Protein AF-A0A314U887-F1 (afdb_monomer_lite)

Sequence (120 aa):
MADNNVNDQSVMQIKDEDKDDVIAENDGNKATLTEDRNDVELIVSSIRRKLHQNPPSTARSSIFRIPNVLRRHNEKAFVPNLVSIGPFQHGKKNLKVMQEFKLWYLHCLLDRKPTSETSL

Foldseek 3Di:
DDDDDDDDDDDDDDDDDDDDDDDDDDDDPDDPPPDPPPVVVVVVVVVVVVVPDDDPDDPPPDDDDDDPVVCVVPVPVRADQEEDDDDPNPPDPSHVVVVVVVVVVVVVVVVDDADPVRDD

InterPro domains:
  IPR004158 Protein of unknown function DUF247, plant [PF03140] (63-115)
  IPR004158 Protein of unknown function DUF247, plant [PTHR31170] (30-115)

Radius of gyration: 32.76 Å; chains: 1; bounding box: 43×91×61 Å

Secondary structure (DSSP, 8-state):
-------------------------------S-SSSHHHHHHHHHHHHHHHTSPPSS-----PPPPPHHHHTT-GGGGS-SS---SGGGTT-HHHHHHHHHHHHHHHHHHHPPPPTTT--

Organism: NCBI:txid2094558

pLDDT: mean 70.63, std 18.54, range [32.22, 95.0]

Structure (mmCIF, N/CA/C/O backbone):
data_AF-A0A314U887-F1
#
_entry.id   AF-A0A314U887-F1
#
loop_
_atom_site.group_PDB
_atom_site.id
_atom_site.type_symbol
_atom_site.label_atom_id
_atom_site.label_alt_id
_atom_site.label_comp_id
_atom_site.label_asym_id
_atom_site.label_entity_id
_atom_site.label_seq_id
_atom_site.pdbx_PDB_ins_code
_atom_site.Cartn_x
_atom_site.Cartn_y
_atom_site.Cartn_z
_atom_site.occupancy
_atom_site.B_iso_or_equiv
_atom_site.auth_seq_id
_atom_site.auth_comp_id
_atom_site.auth_asym_id
_atom_site.auth_atom_id
_atom_site.pdbx_PDB_model_num
ATOM 1 N N . MET A 1 1 ? 0.986 63.632 -17.875 1.00 37.53 1 MET A N 1
ATOM 2 C CA . MET A 1 1 ? 2.436 63.904 -17.880 1.00 37.53 1 MET A CA 1
ATOM 3 C C . MET A 1 1 ? 2.702 64.909 -16.778 1.00 37.53 1 MET A C 1
ATOM 5 O O . MET A 1 1 ? 2.156 65.993 -16.897 1.00 37.53 1 MET A O 1
ATOM 9 N N . ALA A 1 2 ? 3.472 64.480 -15.767 1.00 44.69 2 ALA A N 1
ATOM 10 C CA . ALA A 1 2 ? 4.198 65.232 -14.732 1.00 44.69 2 ALA A CA 1
ATOM 11 C C . ALA A 1 2 ? 3.428 66.230 -13.841 1.00 44.69 2 ALA A C 1
ATOM 13 O O . ALA A 1 2 ? 2.563 66.953 -14.309 1.00 44.69 2 ALA A O 1
ATOM 14 N N . ASP A 1 3 ? 3.744 66.441 -12.569 1.00 42.03 3 ASP A N 1
ATOM 15 C CA . ASP A 1 3 ? 4.344 65.652 -11.489 1.00 42.03 3 ASP A CA 1
ATOM 16 C C . ASP A 1 3 ? 4.079 66.463 -10.207 1.00 42.03 3 ASP A C 1
ATOM 18 O O . ASP A 1 3 ? 3.890 67.681 -10.238 1.00 42.03 3 ASP A O 1
ATOM 22 N N . ASN A 1 4 ? 4.021 65.739 -9.096 1.00 48.94 4 ASN A N 1
ATOM 23 C CA . ASN A 1 4 ? 3.695 66.170 -7.738 1.00 48.94 4 ASN A CA 1
ATOM 24 C C . ASN A 1 4 ? 4.712 67.193 -7.189 1.00 48.94 4 ASN A C 1
ATOM 26 O O . ASN A 1 4 ? 5.912 67.066 -7.406 1.00 48.94 4 ASN A O 1
ATOM 30 N N . ASN A 1 5 ? 4.244 68.319 -6.649 1.00 51.25 5 ASN A N 1
ATOM 31 C CA . ASN A 1 5 ? 3.921 68.601 -5.238 1.00 51.25 5 ASN A CA 1
ATOM 32 C C . ASN A 1 5 ? 5.132 68.779 -4.295 1.00 51.25 5 ASN A C 1
ATOM 34 O O . ASN A 1 5 ? 5.671 67.823 -3.750 1.00 51.25 5 ASN A O 1
ATOM 38 N N . VAL A 1 6 ? 5.484 70.061 -4.153 1.00 51.81 6 VAL A N 1
ATOM 39 C CA . VAL A 1 6 ? 5.902 70.844 -2.974 1.00 51.81 6 VAL A CA 1
ATOM 40 C C . VAL A 1 6 ? 6.599 70.122 -1.808 1.00 51.81 6 VAL A C 1
ATOM 42 O O . VAL A 1 6 ? 6.025 69.344 -1.055 1.00 51.81 6 VAL A O 1
ATOM 45 N N . ASN A 1 7 ? 7.856 70.535 -1.657 1.00 47.22 7 ASN A N 1
ATOM 46 C CA . ASN A 1 7 ? 8.768 70.455 -0.522 1.00 47.22 7 ASN A CA 1
ATOM 47 C C . ASN A 1 7 ? 8.208 71.115 0.752 1.00 47.22 7 ASN A C 1
ATOM 49 O O . ASN A 1 7 ? 7.771 72.260 0.674 1.00 47.22 7 ASN A O 1
ATOM 53 N N . ASP A 1 8 ? 8.355 70.470 1.913 1.00 50.03 8 ASP A N 1
ATOM 54 C CA . ASP A 1 8 ? 8.434 71.195 3.185 1.00 50.03 8 ASP A CA 1
ATOM 55 C C . ASP A 1 8 ? 9.368 70.502 4.190 1.00 50.03 8 ASP A C 1
ATOM 57 O O . ASP A 1 8 ? 9.395 69.276 4.326 1.00 50.03 8 ASP A O 1
ATOM 61 N N . GLN A 1 9 ? 10.190 71.323 4.842 1.00 42.97 9 GLN A N 1
ATOM 62 C CA . GLN A 1 9 ? 11.293 70.949 5.725 1.00 42.97 9 GLN A CA 1
ATOM 63 C C . GLN A 1 9 ? 10.897 71.027 7.215 1.00 42.97 9 GLN A C 1
ATOM 65 O O . GLN A 1 9 ? 10.267 71.984 7.640 1.00 42.97 9 GLN A O 1
ATOM 70 N N . SER A 1 10 ? 11.498 70.127 8.010 1.00 40.28 10 SER A N 1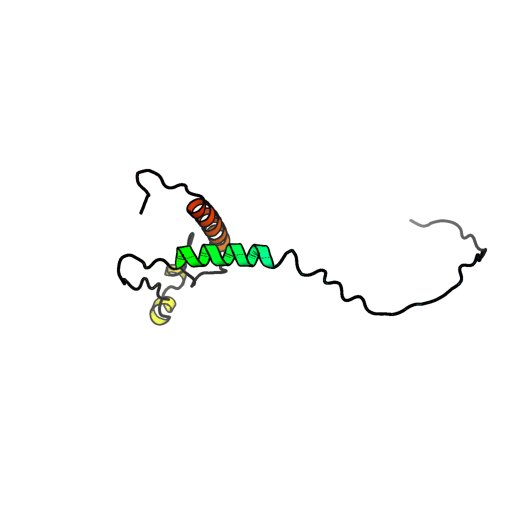
ATOM 71 C CA . SER A 1 10 ? 12.044 70.364 9.367 1.00 40.28 10 SER A CA 1
ATOM 72 C C . SER A 1 10 ? 11.133 70.293 10.615 1.00 40.28 10 SER A C 1
ATOM 74 O O . SER A 1 10 ? 10.171 71.035 10.759 1.00 40.28 10 SER A O 1
ATOM 76 N N . VAL A 1 11 ? 11.532 69.450 11.585 1.00 42.44 11 VAL A N 1
ATOM 77 C CA . VAL A 1 11 ? 12.057 69.788 12.941 1.00 42.44 11 VAL A CA 1
ATOM 78 C C . VAL A 1 11 ? 11.764 68.635 13.926 1.00 42.44 11 VAL A C 1
ATOM 80 O O . VAL A 1 11 ? 10.624 68.225 14.113 1.00 42.44 11 VAL A O 1
ATOM 83 N N . MET A 1 12 ? 12.818 68.138 14.587 1.00 32.22 12 MET A N 1
ATOM 84 C CA . MET A 1 12 ? 12.779 67.157 15.683 1.00 32.22 12 MET A CA 1
ATOM 85 C C . MET A 1 12 ? 12.255 67.759 16.997 1.00 32.22 12 MET A C 1
ATOM 87 O O . MET A 1 12 ? 12.664 68.858 17.368 1.00 32.22 12 MET A O 1
ATOM 91 N N . GLN A 1 13 ? 11.475 66.989 17.765 1.00 37.44 13 GLN A N 1
ATOM 92 C CA . GLN A 1 13 ? 11.326 67.176 19.215 1.00 37.44 13 GLN A CA 1
ATOM 93 C C . GLN A 1 13 ? 11.421 65.822 19.936 1.00 37.44 13 GLN A C 1
ATOM 95 O O . GLN A 1 13 ? 10.663 64.899 19.647 1.00 37.44 13 GLN A O 1
ATOM 100 N N . ILE A 1 14 ? 12.386 65.732 20.855 1.00 39.78 14 ILE A N 1
ATOM 101 C CA . ILE A 1 14 ? 12.662 64.617 21.770 1.00 39.78 14 ILE A CA 1
ATOM 102 C C . ILE A 1 14 ? 11.915 64.886 23.085 1.00 39.78 14 ILE A C 1
ATOM 104 O O . ILE A 1 14 ? 11.898 66.026 23.554 1.00 39.78 14 ILE A O 1
ATOM 108 N N . LYS A 1 15 ? 11.336 63.845 23.692 1.00 46.69 15 LYS A N 1
ATOM 109 C CA . LYS A 1 15 ? 11.002 63.805 25.122 1.00 46.69 15 LYS A CA 1
ATOM 110 C C . LYS A 1 15 ? 11.423 62.449 25.686 1.00 46.69 15 LYS A C 1
ATOM 112 O O . LYS A 1 15 ? 10.880 61.427 25.274 1.00 46.69 15 LYS A O 1
ATOM 117 N N . ASP A 1 16 ? 12.383 62.496 26.599 1.00 40.88 16 ASP A N 1
ATOM 118 C CA . ASP A 1 16 ? 12.845 61.402 27.449 1.00 40.88 16 ASP A CA 1
ATOM 119 C C . ASP A 1 16 ? 11.992 61.374 28.728 1.00 40.88 16 ASP A C 1
ATOM 121 O O . ASP A 1 16 ? 11.787 62.430 29.323 1.00 40.88 16 ASP A O 1
ATOM 125 N N . GLU A 1 17 ? 11.514 60.201 29.158 1.00 49.59 17 GLU A N 1
ATOM 126 C CA . GLU A 1 17 ? 11.124 59.945 30.556 1.00 49.59 17 GLU A CA 1
ATOM 127 C C . GLU A 1 17 ? 11.497 58.502 30.956 1.00 49.59 17 GLU A C 1
ATOM 129 O O . GLU A 1 17 ? 11.253 57.540 30.222 1.00 49.59 17 GLU A O 1
ATOM 134 N N . ASP A 1 18 ? 12.124 58.406 32.128 1.00 44.38 18 ASP A N 1
ATOM 135 C CA . ASP A 1 18 ? 12.954 57.329 32.675 1.00 44.38 18 ASP A CA 1
ATOM 136 C C . ASP A 1 18 ? 12.215 56.047 33.113 1.00 44.38 18 ASP A C 1
ATOM 138 O O . ASP A 1 18 ? 11.104 56.106 33.646 1.00 44.38 18 ASP A O 1
ATOM 142 N N . LYS A 1 19 ? 12.893 54.888 33.022 1.00 60.19 19 LYS A N 1
ATOM 143 C CA . LYS A 1 19 ? 12.671 53.722 33.905 1.00 60.19 19 LYS A CA 1
ATOM 144 C C . LYS A 1 19 ? 13.977 52.964 34.163 1.00 60.19 19 LYS A C 1
ATOM 146 O O . LYS A 1 19 ? 14.461 52.245 33.291 1.00 60.19 19 LYS A O 1
ATOM 151 N N . ASP A 1 20 ? 14.470 53.101 35.388 1.00 42.56 20 ASP A N 1
ATOM 152 C CA . ASP A 1 20 ? 15.637 52.410 35.930 1.00 42.56 20 ASP A CA 1
ATOM 153 C C . ASP A 1 20 ? 15.313 51.016 36.517 1.00 42.56 20 ASP A C 1
ATOM 155 O O . ASP A 1 20 ? 14.231 50.761 37.049 1.00 42.56 20 ASP A O 1
ATOM 159 N N . ASP A 1 21 ? 16.356 50.185 36.449 1.00 37.34 21 ASP A N 1
ATOM 160 C CA . ASP A 1 21 ? 16.835 49.158 37.386 1.00 37.34 21 ASP A CA 1
ATOM 161 C C . ASP A 1 21 ? 16.472 47.647 37.318 1.00 37.34 21 ASP A C 1
ATOM 163 O O . ASP A 1 21 ? 15.460 47.160 37.814 1.00 37.34 21 ASP A O 1
ATOM 167 N N . VAL A 1 22 ? 17.480 46.917 36.800 1.00 43.19 22 VAL A N 1
ATOM 168 C CA . VAL A 1 22 ? 18.255 45.786 37.380 1.00 43.19 22 VAL A CA 1
ATOM 169 C C . VAL A 1 22 ? 17.657 44.362 37.493 1.00 43.19 22 VAL A C 1
ATOM 171 O O . VAL A 1 22 ? 16.930 44.007 38.411 1.00 43.19 22 VAL A O 1
ATOM 174 N N . ILE A 1 23 ? 18.134 43.524 36.556 1.00 46.47 23 ILE A N 1
ATOM 175 C CA . ILE A 1 23 ? 18.772 42.181 36.634 1.00 46.47 23 ILE A CA 1
ATOM 176 C C . ILE A 1 23 ? 18.408 41.220 37.788 1.00 46.47 23 ILE A C 1
ATOM 178 O O . ILE A 1 23 ? 18.782 41.433 38.938 1.00 46.47 23 ILE A O 1
ATOM 182 N N . ALA A 1 24 ? 17.942 40.022 37.409 1.00 46.66 24 ALA A N 1
ATOM 183 C CA . ALA A 1 24 ? 18.378 38.761 38.019 1.00 46.66 24 ALA A CA 1
ATOM 184 C C . ALA A 1 24 ? 18.328 37.612 36.989 1.00 46.66 24 ALA A C 1
ATOM 186 O O . ALA A 1 24 ? 17.254 37.203 36.553 1.00 46.66 24 ALA A O 1
ATOM 187 N N . GLU A 1 25 ? 19.492 37.077 36.610 1.00 47.03 25 GLU A N 1
ATOM 188 C CA . GLU A 1 25 ? 19.597 35.723 36.060 1.00 47.03 25 GLU A CA 1
ATOM 189 C C . GLU A 1 25 ? 19.519 34.715 37.218 1.00 47.03 25 GLU A C 1
ATOM 191 O O . GLU A 1 25 ? 20.330 34.798 38.140 1.00 47.03 25 GLU A O 1
ATOM 196 N N . ASN A 1 26 ? 18.594 33.749 37.173 1.00 50.25 26 ASN A N 1
ATOM 197 C CA . ASN A 1 26 ? 18.967 32.329 37.197 1.00 50.25 26 ASN A CA 1
ATOM 198 C C . ASN A 1 26 ? 17.788 31.364 37.005 1.00 50.25 26 ASN A C 1
ATOM 200 O O . ASN A 1 26 ? 16.694 31.564 37.523 1.00 50.25 26 ASN A O 1
ATOM 204 N N . ASP A 1 27 ? 18.130 30.297 36.285 1.00 50.50 27 ASP A N 1
ATOM 205 C CA . ASP A 1 27 ? 17.651 28.914 36.331 1.00 50.50 27 ASP A CA 1
ATOM 206 C C . ASP A 1 27 ? 16.152 28.641 36.555 1.00 50.50 27 ASP A C 1
ATOM 208 O O . ASP A 1 27 ? 15.610 28.664 37.659 1.00 50.50 27 ASP A O 1
ATOM 212 N N . GLY A 1 28 ? 15.498 28.286 35.452 1.00 44.34 28 GLY A N 1
ATOM 213 C CA . GLY A 1 28 ? 14.115 27.839 35.401 1.00 44.34 28 GLY A CA 1
ATOM 214 C C . GLY A 1 28 ? 13.864 27.071 34.113 1.00 44.34 28 GLY A C 1
ATOM 215 O O . GLY A 1 28 ? 13.050 27.459 33.279 1.00 44.34 28 GLY A O 1
ATOM 216 N N . ASN A 1 29 ? 14.599 25.982 33.938 1.00 58.31 29 ASN A N 1
ATOM 217 C CA . ASN A 1 29 ? 14.257 24.855 33.075 1.00 58.31 29 ASN A CA 1
ATOM 218 C C . ASN A 1 29 ? 12.833 24.332 33.368 1.00 58.31 29 ASN A C 1
ATOM 220 O O . ASN A 1 29 ? 12.644 23.290 33.991 1.00 58.31 29 ASN A O 1
ATOM 224 N N . LYS A 1 30 ? 11.800 25.018 32.865 1.00 55.88 30 LYS A N 1
ATOM 225 C CA . LYS A 1 30 ? 10.427 24.506 32.873 1.00 55.88 30 LYS A CA 1
ATOM 226 C C . LYS A 1 30 ? 9.980 24.167 31.457 1.00 55.88 30 LYS A C 1
ATOM 228 O O . LYS A 1 30 ? 9.510 25.009 30.699 1.00 55.88 30 LYS A O 1
ATOM 233 N N . ALA A 1 31 ? 10.173 22.891 31.143 1.00 56.47 31 ALA A N 1
ATOM 234 C CA . ALA A 1 31 ? 9.710 22.178 29.966 1.00 56.47 31 ALA A CA 1
ATOM 235 C C . ALA A 1 31 ? 8.359 22.676 29.420 1.00 56.47 31 ALA A C 1
ATOM 237 O O . ALA A 1 31 ? 7.321 22.551 30.065 1.00 56.47 31 ALA A O 1
ATOM 238 N N . THR A 1 32 ? 8.370 23.136 28.175 1.00 54.09 32 THR A N 1
ATOM 239 C CA . THR A 1 32 ? 7.191 23.243 27.308 1.00 54.09 32 THR A CA 1
ATOM 240 C C . THR A 1 32 ? 7.326 22.238 26.163 1.00 54.09 32 THR A C 1
ATOM 242 O O . THR A 1 32 ? 7.389 22.616 25.002 1.00 54.09 32 THR A O 1
ATOM 245 N N . LEU A 1 33 ? 7.442 20.938 26.481 1.00 55.50 33 LEU A N 1
ATOM 246 C CA . LEU A 1 33 ? 7.534 19.851 25.483 1.00 55.50 33 LEU A CA 1
ATOM 247 C C . LEU A 1 33 ? 6.918 18.508 25.943 1.00 55.50 33 LEU A C 1
ATOM 249 O O . LEU A 1 33 ? 7.322 17.453 25.453 1.00 55.50 33 LEU A O 1
ATOM 253 N N . THR A 1 34 ? 5.980 18.490 26.895 1.00 54.78 34 THR A N 1
ATOM 254 C CA . THR A 1 34 ? 5.565 17.221 27.537 1.00 54.78 34 THR A CA 1
ATOM 255 C C . THR A 1 34 ? 4.111 16.796 27.355 1.00 54.78 34 THR A C 1
ATOM 257 O O . THR A 1 34 ? 3.827 15.633 27.618 1.00 54.78 34 THR A O 1
ATOM 260 N N . GLU A 1 35 ? 3.204 17.642 26.862 1.00 57.09 35 GLU A N 1
ATOM 261 C CA . GLU A 1 35 ? 1.781 17.252 26.772 1.00 5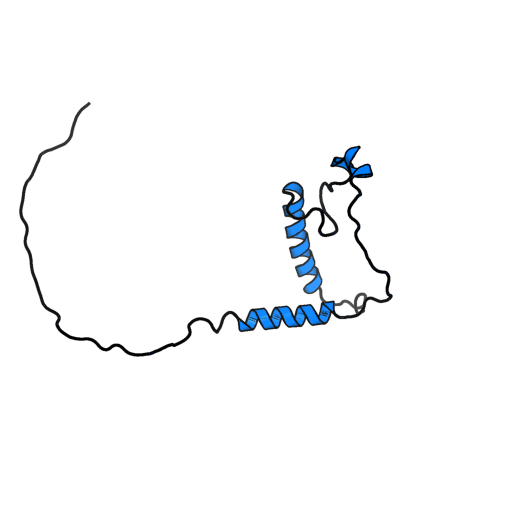7.09 35 GLU A CA 1
ATOM 262 C C . GLU A 1 35 ? 1.372 16.640 25.413 1.00 57.09 35 GLU A C 1
ATOM 264 O O . GLU A 1 35 ? 0.494 15.793 25.384 1.00 57.09 35 GLU A O 1
ATOM 269 N N . ASP A 1 36 ? 2.071 16.923 24.305 1.00 60.69 36 ASP A N 1
ATOM 270 C CA . ASP A 1 36 ? 1.718 16.417 22.953 1.00 60.69 36 ASP A CA 1
ATOM 271 C C . ASP A 1 36 ? 2.325 15.030 22.609 1.00 60.69 36 ASP A C 1
ATOM 273 O O . ASP A 1 36 ? 1.840 14.292 21.753 1.00 60.69 36 ASP A O 1
ATOM 277 N N . ARG A 1 37 ? 3.400 14.618 23.296 1.00 59.53 37 ARG A N 1
ATOM 278 C CA . ARG A 1 37 ? 4.152 13.389 22.958 1.00 59.53 37 ARG A CA 1
ATOM 279 C C . ARG A 1 37 ? 3.575 12.091 23.536 1.00 59.53 37 ARG A C 1
ATOM 281 O O . ARG A 1 37 ? 3.814 11.035 22.961 1.00 59.53 37 ARG A O 1
ATOM 288 N N . ASN A 1 38 ? 2.831 12.141 24.641 1.00 71.94 38 ASN A N 1
ATOM 289 C CA . ASN A 1 38 ? 2.362 10.934 25.340 1.00 71.94 38 ASN A CA 1
ATOM 290 C C . ASN A 1 38 ? 1.072 10.340 24.754 1.00 71.94 38 ASN A C 1
ATOM 292 O O . ASN A 1 38 ? 0.872 9.125 24.809 1.00 71.94 38 ASN A O 1
ATOM 296 N N . ASP A 1 39 ? 0.231 11.158 24.128 1.00 71.88 39 ASP A N 1
ATOM 297 C CA . ASP A 1 39 ? -1.066 10.704 23.619 1.00 71.88 39 ASP A CA 1
ATOM 298 C C . ASP A 1 39 ? -0.945 9.966 22.270 1.00 71.88 39 ASP A C 1
ATOM 300 O O . ASP A 1 39 ? -1.632 8.969 22.029 1.00 71.88 39 ASP A O 1
ATOM 304 N N . VAL A 1 40 ? 0.007 10.355 21.412 1.00 85.50 40 VAL A N 1
ATOM 305 C CA . VAL A 1 40 ? 0.307 9.661 20.141 1.00 85.50 40 VAL A CA 1
ATOM 306 C C . VAL A 1 40 ? 0.972 8.295 20.383 1.00 85.50 40 VAL A C 1
ATOM 308 O O . VAL A 1 40 ? 0.656 7.312 19.704 1.00 85.50 40 VAL A O 1
ATOM 311 N N . GLU A 1 41 ? 1.839 8.202 21.393 1.00 80.31 41 GLU A N 1
ATOM 312 C CA . GLU A 1 41 ? 2.539 6.976 21.814 1.00 80.31 41 GLU A CA 1
ATOM 313 C C . GLU A 1 41 ? 1.548 5.863 22.233 1.00 80.31 41 GLU A C 1
ATOM 315 O O . GLU A 1 41 ? 1.723 4.674 21.927 1.00 80.31 41 GLU A O 1
ATOM 320 N N . LEU A 1 42 ? 0.443 6.250 22.875 1.00 83.31 42 LEU A N 1
ATOM 321 C CA . LEU A 1 42 ? -0.595 5.351 23.382 1.00 83.31 42 LEU A CA 1
ATOM 322 C C . LEU A 1 42 ? -1.521 4.833 22.257 1.00 83.31 42 LEU A C 1
ATOM 324 O O . LEU A 1 42 ? -1.881 3.648 22.234 1.00 83.31 42 LEU A O 1
ATOM 328 N N . ILE A 1 43 ? -1.821 5.671 21.255 1.00 78.06 43 ILE A N 1
ATOM 329 C CA . ILE A 1 43 ? -2.584 5.303 20.043 1.00 78.06 43 ILE A CA 1
ATOM 330 C C . ILE A 1 43 ? -1.785 4.321 19.162 1.00 78.06 43 ILE A C 1
ATOM 332 O O . ILE A 1 43 ? -2.315 3.290 18.725 1.00 78.06 43 ILE A O 1
ATOM 336 N N . VAL A 1 44 ? -0.486 4.577 18.971 1.00 74.50 44 VAL A N 1
ATOM 337 C CA . VAL A 1 44 ? 0.449 3.721 18.211 1.00 74.50 44 VAL A CA 1
ATOM 338 C C . VAL A 1 44 ? 0.587 2.325 18.837 1.00 74.50 44 VAL A C 1
ATOM 340 O O . VAL A 1 44 ? 0.674 1.314 18.130 1.00 74.50 44 VAL A O 1
ATOM 343 N N . SER A 1 45 ? 0.530 2.235 20.163 1.00 80.94 45 SER A N 1
ATOM 344 C CA . SER A 1 45 ? 0.701 0.976 20.897 1.00 80.94 45 SER A CA 1
ATOM 345 C C . SER A 1 45 ? -0.541 0.071 20.859 1.00 80.94 45 SER A C 1
ATOM 347 O O . SER A 1 45 ? -0.437 -1.159 20.840 1.00 80.94 45 SER A O 1
ATOM 349 N N . SER A 1 46 ? -1.737 0.652 20.769 1.00 65.88 46 SER A N 1
ATOM 350 C CA . SER A 1 46 ? -2.988 -0.107 20.642 1.00 65.88 46 SER A CA 1
ATOM 351 C C . SER A 1 46 ? -3.194 -0.673 19.223 1.00 65.88 46 SER A C 1
ATOM 353 O O . SER A 1 46 ? -3.627 -1.821 19.081 1.00 65.88 46 SER A O 1
ATOM 355 N N . ILE A 1 47 ? -2.797 0.071 18.173 1.00 81.56 47 ILE A N 1
ATOM 356 C CA . ILE A 1 47 ? -2.793 -0.403 16.770 1.00 81.56 47 ILE A CA 1
ATOM 357 C C . ILE A 1 47 ? -1.784 -1.552 16.581 1.00 81.56 47 ILE A C 1
ATOM 359 O O . ILE A 1 47 ? -2.117 -2.553 15.941 1.00 81.56 47 ILE A O 1
ATOM 363 N N . ARG A 1 48 ? -0.601 -1.477 17.222 1.00 64.25 48 ARG A N 1
ATOM 364 C CA . ARG A 1 48 ? 0.370 -2.590 17.298 1.00 64.25 48 ARG A CA 1
ATOM 365 C C . ARG A 1 48 ? -0.29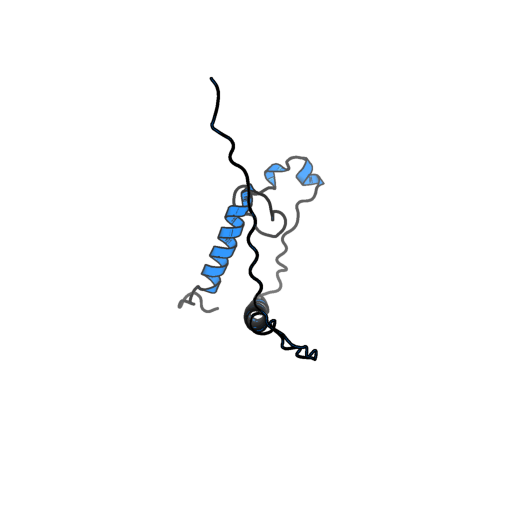0 -3.888 17.770 1.00 64.25 48 ARG A C 1
ATOM 367 O O . ARG A 1 48 ? -0.185 -4.907 17.100 1.00 64.25 48 ARG A O 1
ATOM 374 N N . ARG A 1 49 ? -1.036 -3.868 18.874 1.00 71.88 49 ARG A N 1
ATOM 375 C CA . ARG A 1 49 ? -1.633 -5.079 19.473 1.00 71.88 49 ARG A CA 1
ATOM 376 C C . ARG A 1 49 ? -2.649 -5.800 18.576 1.00 71.88 49 ARG A C 1
ATOM 378 O O . ARG A 1 49 ? -2.711 -7.024 18.616 1.00 71.88 49 ARG A O 1
ATOM 385 N N . LYS A 1 50 ? -3.413 -5.082 17.749 1.00 56.75 50 LYS A N 1
ATOM 386 C CA . LYS A 1 50 ? -4.350 -5.700 16.790 1.00 56.75 50 LYS A CA 1
ATOM 387 C C . LYS A 1 50 ? -3.669 -6.195 15.499 1.00 56.75 50 LYS A C 1
ATOM 389 O O . LYS A 1 50 ? -4.184 -7.118 14.884 1.00 56.75 50 LYS A O 1
ATOM 394 N N . LEU A 1 51 ? -2.497 -5.663 15.126 1.00 62.84 51 LEU A N 1
ATOM 395 C CA . LEU A 1 51 ? -1.652 -6.170 14.024 1.00 62.84 51 LEU A CA 1
ATOM 396 C C . LEU A 1 51 ? -0.771 -7.376 14.423 1.00 62.84 51 LEU A C 1
ATOM 398 O O . LEU A 1 51 ? -0.184 -8.017 13.556 1.00 62.84 51 LEU A O 1
ATOM 402 N N . HIS A 1 52 ? -0.677 -7.682 15.723 1.00 56.62 52 HIS A N 1
ATOM 403 C CA . HIS A 1 52 ? 0.102 -8.795 16.284 1.00 56.62 52 HIS A CA 1
ATOM 404 C C . HIS A 1 52 ? -0.694 -10.101 16.477 1.00 56.62 52 HIS A C 1
ATOM 406 O O . HIS A 1 52 ? -0.152 -11.069 17.007 1.00 56.62 52 HIS A O 1
ATOM 412 N N . GLN A 1 53 ? -1.960 -10.165 16.059 1.00 60.22 53 GLN A N 1
ATOM 413 C CA . GLN A 1 53 ? -2.708 -11.425 16.055 1.00 60.22 53 GLN A CA 1
ATOM 414 C C . GLN A 1 53 ? -2.268 -12.275 14.853 1.00 60.22 53 GLN A C 1
ATOM 416 O O . GLN A 1 53 ? -2.260 -11.793 13.721 1.00 60.22 53 GLN A O 1
ATOM 421 N N . ASN A 1 54 ? -1.851 -13.524 15.102 1.00 59.53 54 ASN A N 1
ATOM 422 C CA . ASN A 1 54 ? -1.349 -14.408 14.048 1.00 59.53 54 ASN A CA 1
ATOM 423 C C . ASN A 1 54 ? -2.434 -14.636 12.983 1.00 59.53 54 ASN A C 1
ATOM 425 O O . ASN A 1 54 ? -3.564 -14.974 13.346 1.00 59.53 54 ASN A O 1
ATOM 429 N N . PRO A 1 55 ? -2.111 -14.499 11.683 1.00 60.25 55 PRO A N 1
ATOM 430 C CA . PRO A 1 55 ? -3.057 -14.844 10.635 1.00 60.25 55 PRO A CA 1
ATOM 431 C C . PRO A 1 55 ? -3.418 -16.336 10.744 1.00 60.25 55 PRO A C 1
ATOM 433 O O . PRO A 1 55 ? -2.551 -17.148 11.092 1.00 60.25 55 PRO A O 1
ATOM 436 N N . PRO A 1 56 ? -4.662 -16.735 10.429 1.00 57.69 56 PRO A N 1
ATOM 437 C CA . PRO A 1 56 ? -5.008 -18.143 10.327 1.00 57.69 56 PRO A CA 1
ATOM 438 C C . PRO A 1 56 ? -4.188 -18.762 9.182 1.00 57.69 56 PRO A C 1
ATOM 440 O O . PRO A 1 56 ? -4.466 -18.536 8.007 1.00 57.69 56 PRO A O 1
ATOM 443 N N . SER A 1 57 ? -3.162 -19.538 9.540 1.00 61.28 57 SER A N 1
ATOM 444 C CA . SER A 1 57 ? -2.199 -20.231 8.666 1.00 61.28 57 SER A CA 1
ATOM 445 C C . SER A 1 57 ? -1.109 -19.377 7.984 1.00 61.28 57 SER A C 1
ATOM 447 O O . SER A 1 57 ? -1.309 -18.262 7.508 1.00 61.28 57 SER A O 1
ATOM 449 N N . THR A 1 58 ? 0.094 -19.954 7.933 1.00 57.19 58 THR A N 1
ATOM 450 C CA . THR A 1 58 ? 1.384 -19.390 7.499 1.00 57.19 58 THR A CA 1
ATOM 451 C C . THR A 1 58 ? 1.547 -19.267 5.980 1.00 57.19 58 THR A C 1
ATOM 453 O O . THR A 1 58 ? 2.653 -19.432 5.452 1.00 57.19 58 THR A O 1
ATOM 456 N N . ALA A 1 59 ? 0.488 -18.938 5.240 1.00 60.16 59 ALA A N 1
ATOM 457 C CA . ALA A 1 59 ? 0.678 -18.502 3.863 1.00 60.16 59 ALA A CA 1
ATOM 458 C C . ALA A 1 59 ? 1.434 -17.165 3.908 1.00 60.16 59 ALA A C 1
ATOM 460 O O . ALA A 1 59 ? 0.858 -16.125 4.217 1.00 60.16 59 ALA A O 1
ATOM 461 N N . ARG A 1 60 ? 2.752 -17.194 3.661 1.00 63.59 60 ARG A N 1
ATOM 462 C CA . ARG A 1 60 ? 3.602 -16.001 3.532 1.00 63.59 60 ARG A CA 1
ATOM 463 C C . ARG A 1 60 ? 3.087 -15.157 2.368 1.00 63.59 60 ARG A C 1
ATOM 465 O O . ARG A 1 60 ? 3.581 -15.268 1.246 1.00 63.59 60 ARG A O 1
ATOM 472 N N . SER A 1 61 ? 2.087 -14.321 2.622 1.00 68.94 61 SER A N 1
ATOM 473 C CA . SER A 1 61 ? 1.545 -13.392 1.643 1.00 68.94 61 SER A CA 1
ATOM 474 C C . SER A 1 61 ? 2.663 -12.437 1.241 1.00 68.94 61 SER A C 1
ATOM 476 O O . SER A 1 61 ? 3.075 -11.579 2.021 1.00 68.94 61 SER A O 1
ATOM 478 N N . SER A 1 62 ? 3.196 -12.637 0.040 1.00 73.88 62 SER A N 1
ATOM 479 C CA . SER A 1 62 ? 4.337 -11.892 -0.477 1.00 73.88 62 SER A CA 1
ATOM 480 C C . SER A 1 62 ? 3.917 -11.212 -1.769 1.00 73.88 62 SER A C 1
ATOM 482 O O . SER A 1 62 ? 3.428 -11.861 -2.691 1.00 73.88 62 SER A O 1
ATOM 484 N N . ILE A 1 63 ? 4.102 -9.897 -1.837 1.00 79.69 63 ILE A N 1
ATOM 485 C CA . ILE A 1 63 ? 3.939 -9.138 -3.076 1.00 79.69 63 ILE A CA 1
ATOM 486 C C . ILE A 1 63 ? 5.334 -9.011 -3.680 1.00 79.69 63 ILE A C 1
ATOM 488 O O . ILE A 1 63 ? 6.224 -8.427 -3.062 1.00 79.69 63 ILE A O 1
ATOM 492 N N . PHE A 1 64 ? 5.537 -9.563 -4.875 1.00 83.81 64 PHE A N 1
ATOM 493 C CA . PHE A 1 64 ? 6.831 -9.541 -5.556 1.00 83.81 64 PHE A CA 1
ATOM 494 C C . PHE A 1 64 ? 6.920 -8.388 -6.552 1.00 83.81 64 PHE A C 1
ATOM 496 O O . PHE A 1 64 ? 5.957 -8.043 -7.237 1.00 83.81 64 PHE A O 1
ATOM 503 N N . ARG A 1 65 ? 8.112 -7.798 -6.659 1.00 87.56 65 ARG A N 1
ATOM 504 C CA . ARG A 1 65 ? 8.407 -6.822 -7.707 1.00 87.56 65 ARG A CA 1
ATOM 505 C C . ARG A 1 65 ? 8.588 -7.551 -9.035 1.00 87.56 65 ARG A C 1
ATOM 507 O O . ARG A 1 65 ? 9.268 -8.571 -9.089 1.00 87.56 65 ARG A O 1
ATOM 514 N N . ILE A 1 66 ? 8.050 -6.989 -10.116 1.00 89.25 66 ILE A N 1
ATOM 515 C CA . ILE A 1 66 ? 8.255 -7.536 -11.462 1.00 89.25 66 ILE A CA 1
ATOM 516 C C . ILE A 1 66 ? 9.751 -7.457 -11.839 1.00 89.25 66 ILE A C 1
ATOM 518 O O . ILE A 1 66 ? 10.318 -6.355 -11.803 1.00 89.25 66 ILE A O 1
ATOM 522 N N . PRO A 1 67 ? 10.393 -8.576 -12.240 1.00 92.69 67 PRO A N 1
ATOM 523 C CA . PRO A 1 67 ? 11.773 -8.586 -12.723 1.00 92.69 67 PRO A CA 1
ATOM 524 C C . PRO A 1 67 ? 12.002 -7.650 -13.917 1.00 92.69 67 PRO A C 1
ATOM 526 O O . PRO A 1 67 ? 11.171 -7.546 -14.821 1.00 92.69 67 PRO A O 1
ATOM 529 N N . ASN A 1 68 ? 13.174 -7.009 -13.973 1.00 92.62 68 ASN A N 1
ATOM 530 C CA . ASN A 1 68 ? 13.507 -6.052 -15.038 1.00 92.62 68 ASN A CA 1
ATOM 531 C C . ASN A 1 68 ? 13.512 -6.691 -16.434 1.00 92.62 68 ASN A C 1
ATOM 533 O O . ASN A 1 68 ? 13.181 -6.025 -17.408 1.00 92.62 68 ASN A O 1
ATOM 537 N N . VAL A 1 69 ? 13.860 -7.977 -16.550 1.00 95.00 69 VAL A N 1
ATOM 538 C CA . VAL A 1 69 ? 13.823 -8.690 -17.837 1.00 95.00 69 VAL A CA 1
ATOM 539 C C . VAL A 1 69 ? 12.411 -8.672 -18.424 1.00 95.00 69 VAL A C 1
ATOM 541 O O . VAL A 1 69 ? 12.261 -8.378 -19.601 1.00 95.00 69 VAL A O 1
ATOM 544 N N . LEU A 1 70 ? 11.381 -8.869 -17.599 1.00 93.12 70 LEU A N 1
ATOM 545 C CA . LEU A 1 70 ? 9.985 -8.808 -18.034 1.00 93.12 70 LEU A CA 1
ATOM 546 C C . LEU A 1 70 ? 9.525 -7.359 -18.235 1.00 93.12 70 LEU A C 1
ATOM 548 O O . LEU A 1 70 ? 8.951 -7.032 -19.272 1.00 93.12 70 LEU A O 1
ATOM 552 N N . ARG A 1 71 ? 9.850 -6.464 -17.290 1.00 92.69 71 ARG A N 1
ATOM 553 C CA . ARG A 1 71 ? 9.403 -5.060 -17.330 1.00 92.69 71 ARG A CA 1
ATOM 554 C C . ARG A 1 71 ? 9.925 -4.287 -18.548 1.00 92.69 71 ARG A C 1
ATOM 556 O O . ARG A 1 71 ? 9.210 -3.429 -19.051 1.00 92.69 71 ARG A O 1
ATOM 563 N N . ARG A 1 72 ? 11.136 -4.588 -19.038 1.00 93.75 72 ARG A N 1
ATOM 564 C CA . ARG A 1 72 ? 11.769 -3.869 -20.164 1.00 93.75 72 ARG A CA 1
ATOM 565 C C . ARG A 1 72 ? 10.994 -3.958 -21.482 1.00 93.75 72 ARG A C 1
ATOM 567 O O . ARG A 1 72 ? 11.097 -3.040 -22.283 1.00 93.75 72 ARG A O 1
ATOM 574 N N . HIS A 1 73 ? 10.220 -5.020 -21.694 1.00 94.31 73 HIS A N 1
ATOM 575 C CA . HIS A 1 73 ? 9.463 -5.206 -22.936 1.00 94.31 73 HIS A CA 1
ATOM 576 C C . HIS A 1 73 ? 8.190 -4.353 -22.979 1.00 94.31 73 HIS A C 1
ATOM 578 O O . HIS A 1 73 ? 7.791 -3.895 -24.044 1.00 94.31 73 HIS A O 1
ATOM 584 N N . ASN A 1 74 ? 7.552 -4.127 -21.826 1.00 92.56 74 ASN A N 1
ATOM 585 C CA . ASN A 1 74 ? 6.381 -3.263 -21.716 1.00 92.56 74 ASN A CA 1
ATOM 586 C C . ASN A 1 74 ? 6.209 -2.765 -20.279 1.00 92.56 74 ASN A C 1
ATOM 588 O O . ASN A 1 74 ? 5.520 -3.378 -19.467 1.00 92.56 74 ASN A O 1
ATOM 592 N N . GLU A 1 75 ? 6.817 -1.627 -19.956 1.00 89.25 75 GLU A N 1
ATOM 593 C CA . GLU A 1 75 ? 6.774 -1.100 -18.592 1.00 89.25 75 GLU A CA 1
ATOM 594 C C . GLU A 1 75 ? 5.359 -0.690 -18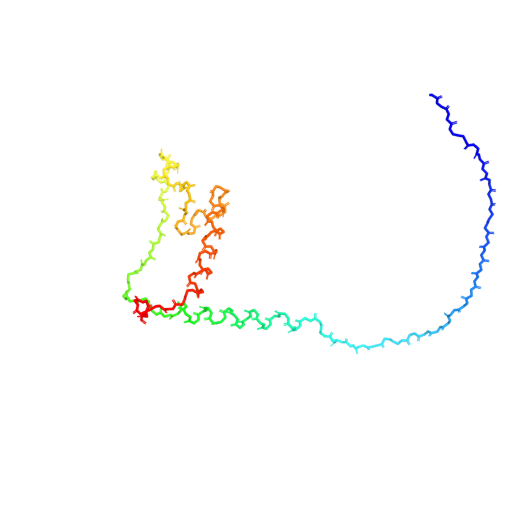.159 1.00 89.25 75 GLU A C 1
ATOM 596 O O . GLU A 1 75 ? 4.974 -0.909 -17.008 1.00 89.25 75 GLU A O 1
ATOM 601 N N . LYS A 1 76 ? 4.562 -0.149 -19.088 1.00 89.25 76 LYS A N 1
ATOM 602 C CA . LYS A 1 76 ? 3.209 0.351 -18.806 1.00 89.25 76 LYS A CA 1
ATOM 603 C C . LYS A 1 76 ? 2.241 -0.763 -18.406 1.00 89.25 76 LYS A C 1
ATOM 605 O O . LYS A 1 76 ? 1.357 -0.506 -17.600 1.00 89.25 76 LYS A O 1
ATOM 610 N N . ALA A 1 77 ? 2.442 -1.996 -18.881 1.00 90.62 77 ALA A N 1
ATOM 611 C CA . ALA A 1 77 ? 1.621 -3.147 -18.487 1.00 90.62 77 ALA A CA 1
ATOM 612 C C . ALA A 1 77 ? 1.721 -3.497 -16.991 1.00 90.62 77 ALA A C 1
ATOM 614 O O . ALA A 1 77 ? 0.839 -4.160 -16.454 1.00 90.62 77 ALA A O 1
ATOM 615 N N . PHE A 1 78 ? 2.782 -3.052 -16.311 1.00 88.88 78 PHE A N 1
ATOM 616 C CA . PHE A 1 78 ? 3.050 -3.388 -14.910 1.00 88.88 78 PHE A CA 1
ATOM 617 C C . PHE A 1 78 ? 2.857 -2.208 -13.949 1.00 88.88 78 PHE A C 1
ATOM 619 O O . PHE A 1 78 ? 3.171 -2.312 -12.758 1.00 88.88 78 PHE A O 1
ATOM 626 N N . VAL A 1 79 ? 2.372 -1.070 -14.451 1.00 88.38 79 VAL A N 1
ATOM 627 C CA . VAL A 1 79 ? 2.003 0.085 -13.631 1.00 88.38 79 VAL A CA 1
ATOM 628 C C . VAL A 1 79 ? 0.480 0.122 -13.535 1.00 88.38 79 VAL A C 1
ATOM 630 O O . VAL A 1 79 ? -0.180 0.207 -14.565 1.00 88.38 79 VAL A O 1
ATOM 633 N N . PRO A 1 80 ? -0.104 0.065 -12.327 1.00 90.25 80 PRO A N 1
ATOM 634 C CA . PRO A 1 80 ? -1.547 0.159 -12.195 1.00 90.25 80 PRO A CA 1
ATOM 635 C C . PRO A 1 80 ? -2.028 1.553 -12.605 1.00 90.25 80 PRO A C 1
ATOM 637 O O . PRO A 1 80 ? -1.356 2.557 -12.359 1.00 90.25 80 PRO A O 1
ATOM 640 N N . ASN A 1 81 ? -3.220 1.604 -13.197 1.00 89.38 81 ASN A N 1
ATOM 641 C CA . ASN A 1 81 ? -3.834 2.859 -13.628 1.00 89.38 81 ASN A CA 1
ATOM 642 C C . ASN A 1 81 ? -4.586 3.554 -12.487 1.00 89.38 81 ASN A C 1
ATOM 644 O O . ASN A 1 81 ? -4.533 4.776 -12.392 1.00 89.38 81 ASN A O 1
ATOM 648 N N . LEU A 1 82 ? -5.252 2.773 -11.625 1.00 90.06 82 LEU A N 1
ATOM 649 C CA . LEU A 1 82 ? -6.141 3.274 -10.574 1.00 90.06 82 LEU A CA 1
ATOM 650 C C . LEU A 1 82 ? -5.597 2.982 -9.169 1.00 90.06 82 LEU A C 1
ATOM 652 O O . LEU A 1 82 ? -5.205 3.899 -8.455 1.00 90.06 82 LEU A O 1
ATOM 656 N N . VAL A 1 83 ? -5.522 1.708 -8.769 1.00 89.50 83 VAL A N 1
ATOM 657 C CA . VAL A 1 83 ? -5.099 1.303 -7.416 1.00 89.50 83 VAL A CA 1
ATOM 658 C C . VAL A 1 83 ? -3.867 0.413 -7.482 1.00 89.50 83 VAL A C 1
ATOM 660 O O . VAL A 1 83 ? -3.854 -0.588 -8.191 1.00 89.50 83 VAL A O 1
ATOM 663 N N . SER A 1 84 ? -2.845 0.738 -6.687 1.00 88.50 84 SER A N 1
ATOM 664 C CA . SER A 1 84 ? -1.740 -0.186 -6.414 1.00 88.50 84 SER A CA 1
ATOM 665 C C . SER A 1 84 ? -1.964 -0.966 -5.129 1.00 88.50 84 SER A C 1
ATOM 667 O O . SER A 1 84 ? -2.215 -0.375 -4.069 1.00 88.50 84 SER A O 1
ATOM 669 N N . ILE A 1 85 ? -1.752 -2.276 -5.222 1.00 83.19 85 ILE A N 1
ATOM 670 C CA . ILE A 1 85 ? -1.691 -3.208 -4.100 1.00 83.19 85 ILE A CA 1
ATOM 671 C C . ILE A 1 85 ? -0.212 -3.396 -3.742 1.00 83.19 85 ILE A C 1
ATOM 673 O O . ILE A 1 85 ? 0.583 -3.859 -4.557 1.00 83.19 85 ILE A O 1
ATOM 677 N N . GLY A 1 86 ? 0.173 -2.983 -2.535 1.00 78.56 86 GLY A N 1
ATOM 678 C CA . GLY A 1 86 ? 1.549 -3.092 -2.047 1.00 78.56 86 GLY A CA 1
ATOM 679 C C . GLY A 1 86 ? 2.448 -1.866 -2.296 1.00 78.56 86 GLY A C 1
ATOM 680 O O . GLY A 1 86 ? 2.000 -0.850 -2.840 1.00 78.56 86 GLY A O 1
ATOM 681 N N . PRO A 1 87 ? 3.721 -1.946 -1.861 1.00 81.50 87 PRO A N 1
ATOM 682 C CA . PRO A 1 87 ? 4.595 -0.781 -1.682 1.00 81.50 87 PRO A CA 1
ATOM 683 C C . PRO A 1 87 ? 5.272 -0.277 -2.968 1.00 81.50 87 PRO A C 1
ATOM 685 O O . PRO A 1 87 ? 5.725 0.862 -3.017 1.00 81.50 87 PRO A O 1
ATOM 688 N N . PHE A 1 88 ? 5.341 -1.086 -4.032 1.00 84.75 88 PHE A N 1
ATOM 689 C CA . PHE A 1 88 ? 6.219 -0.808 -5.183 1.00 84.75 88 PHE A CA 1
ATOM 690 C C . PHE A 1 88 ? 5.799 0.360 -6.084 1.00 84.75 88 PHE A C 1
ATOM 692 O O . PHE A 1 88 ? 6.587 0.783 -6.925 1.00 84.75 88 PHE A O 1
ATOM 699 N N . GLN A 1 89 ? 4.574 0.869 -5.944 1.00 84.31 89 GLN A N 1
ATOM 700 C CA . GLN A 1 89 ? 4.057 1.974 -6.763 1.00 84.31 89 GLN A CA 1
ATOM 701 C C . GLN A 1 89 ? 3.692 3.204 -5.912 1.00 84.31 89 GLN A C 1
ATOM 703 O O . GLN A 1 89 ? 2.909 4.054 -6.341 1.00 84.31 89 GLN A O 1
ATOM 708 N N . HIS A 1 90 ? 4.221 3.291 -4.688 1.00 81.94 90 HIS A N 1
ATOM 709 C CA . HIS A 1 90 ? 4.012 4.445 -3.817 1.00 81.94 90 HIS A CA 1
ATOM 710 C C . HIS A 1 90 ? 4.585 5.736 -4.436 1.00 81.94 90 HIS A C 1
ATOM 712 O O . HIS A 1 90 ? 5.543 5.695 -5.207 1.00 81.94 90 HIS A O 1
ATOM 718 N N . GLY A 1 91 ? 3.969 6.887 -4.142 1.00 79.50 91 GLY A N 1
ATOM 719 C CA . GLY A 1 91 ? 4.438 8.201 -4.610 1.00 79.50 91 GLY A CA 1
ATOM 720 C C . GLY A 1 91 ? 4.167 8.551 -6.082 1.00 79.50 91 GLY A C 1
ATOM 721 O O . GLY A 1 91 ? 4.402 9.690 -6.487 1.00 79.50 91 GLY A O 1
ATOM 722 N N . LYS A 1 92 ? 3.631 7.637 -6.904 1.00 87.44 92 LYS A N 1
ATOM 723 C CA . LYS A 1 92 ? 3.243 7.975 -8.284 1.00 87.44 92 LYS A CA 1
ATOM 724 C C . LYS A 1 92 ? 2.038 8.915 -8.302 1.00 87.44 92 LYS A C 1
ATOM 726 O O . LYS A 1 92 ? 1.009 8.613 -7.701 1.00 87.44 92 LYS A O 1
ATOM 731 N N . LYS A 1 93 ? 2.147 10.023 -9.047 1.00 89.50 93 LYS A N 1
ATOM 732 C CA . LYS A 1 93 ? 1.117 11.078 -9.120 1.00 89.50 93 LYS A CA 1
ATOM 733 C C . LYS A 1 93 ? -0.268 10.528 -9.473 1.00 89.50 93 LYS A C 1
ATOM 735 O O . LYS A 1 93 ? -1.237 10.862 -8.803 1.00 89.50 93 LYS A O 1
ATOM 740 N N . ASN A 1 94 ? -0.347 9.628 -10.455 1.00 88.56 94 ASN A N 1
ATOM 741 C CA . ASN A 1 94 ? -1.607 9.022 -10.898 1.00 88.56 94 ASN A CA 1
ATOM 742 C C . ASN A 1 94 ? -2.244 8.077 -9.862 1.00 88.56 94 ASN A C 1
ATOM 744 O O . ASN A 1 94 ? -3.412 7.739 -9.991 1.00 88.56 94 ASN A O 1
ATOM 748 N N . LEU A 1 95 ? -1.495 7.656 -8.839 1.00 90.94 95 LEU A N 1
ATOM 749 C CA . LEU A 1 95 ? -1.959 6.739 -7.795 1.00 90.94 95 LEU A CA 1
ATOM 750 C C . LEU A 1 95 ? -2.182 7.429 -6.448 1.00 90.94 95 LEU A C 1
ATOM 752 O O . LEU A 1 95 ? -2.663 6.781 -5.520 1.00 90.94 95 LEU A O 1
ATOM 756 N N . LYS A 1 96 ? -1.818 8.711 -6.313 1.00 90.38 96 LYS A N 1
ATOM 757 C CA . LYS A 1 96 ? -1.875 9.443 -5.041 1.00 90.38 96 LYS A CA 1
ATOM 758 C C . LYS A 1 96 ? -3.300 9.518 -4.495 1.00 90.38 96 LYS A C 1
ATOM 760 O O . LYS A 1 96 ? -3.517 9.170 -3.342 1.00 90.38 96 LYS A O 1
ATOM 765 N N . VAL A 1 97 ? -4.262 9.856 -5.353 1.00 91.94 97 VAL A N 1
ATOM 766 C CA . VAL A 1 97 ? -5.688 9.917 -4.989 1.00 91.94 97 VAL A CA 1
ATOM 767 C C . VAL A 1 97 ? -6.130 8.593 -4.364 1.00 91.94 97 VAL A C 1
ATOM 769 O O . VAL A 1 97 ? -6.665 8.559 -3.262 1.00 91.94 97 VAL A O 1
ATOM 772 N N . MET A 1 98 ? -5.800 7.465 -4.998 1.00 92.88 98 MET A N 1
ATOM 773 C CA . MET A 1 98 ? -6.158 6.158 -4.450 1.00 92.88 98 MET A CA 1
ATOM 774 C C . MET A 1 98 ? -5.360 5.757 -3.206 1.00 92.88 98 MET A C 1
ATOM 776 O O . MET A 1 98 ? -5.795 4.877 -2.469 1.00 92.88 98 MET A O 1
ATOM 780 N N . GLN A 1 99 ? -4.207 6.367 -2.930 1.00 90.31 99 GLN A N 1
ATOM 781 C CA . GLN A 1 99 ? -3.515 6.179 -1.650 1.00 90.31 99 GLN A CA 1
ATOM 782 C C . GLN A 1 99 ? -4.266 6.872 -0.512 1.00 90.31 99 GLN A C 1
ATOM 784 O O . GLN A 1 99 ? -4.432 6.263 0.542 1.00 90.31 99 GLN A O 1
ATOM 789 N N . GLU A 1 100 ? -4.781 8.076 -0.746 1.00 91.31 100 GLU A N 1
ATOM 790 C CA . GLU A 1 100 ? -5.618 8.804 0.214 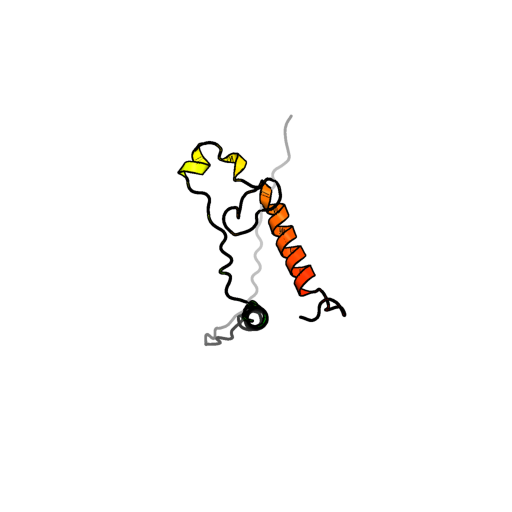1.00 91.31 100 GLU A CA 1
ATOM 791 C C . GLU A 1 100 ? -6.929 8.049 0.467 1.00 91.31 100 GLU A C 1
ATOM 793 O O . GLU A 1 100 ? -7.268 7.779 1.618 1.00 91.31 100 GLU A O 1
ATOM 798 N N . PHE A 1 101 ? -7.595 7.565 -0.589 1.00 93.44 101 PHE A N 1
ATOM 799 C CA . PHE A 1 101 ? -8.781 6.713 -0.439 1.00 93.44 101 PHE A CA 1
ATOM 800 C C . PHE A 1 101 ? -8.496 5.397 0.290 1.00 93.44 101 PHE A C 1
ATOM 802 O O . PHE A 1 101 ? -9.359 4.923 1.017 1.00 93.44 101 PHE A O 1
ATOM 809 N N . LYS A 1 102 ? -7.306 4.797 0.141 1.00 90.88 102 LYS A N 1
ATOM 810 C CA . LYS A 1 102 ? -6.932 3.605 0.924 1.00 90.88 102 LYS A CA 1
ATOM 811 C C . LYS A 1 102 ? -6.804 3.915 2.412 1.00 90.88 102 LYS A C 1
ATOM 813 O O . LYS A 1 102 ? -7.200 3.081 3.217 1.00 90.88 102 LYS A O 1
ATOM 818 N N . LEU A 1 103 ? -6.258 5.075 2.776 1.00 89.88 103 LEU A N 1
ATOM 819 C CA . LEU A 1 103 ? -6.174 5.502 4.175 1.00 89.88 103 LEU A CA 1
ATOM 820 C C . LEU A 1 103 ? -7.559 5.819 4.735 1.00 89.88 103 LEU A C 1
ATOM 822 O O . LEU A 1 103 ? -7.893 5.343 5.814 1.00 89.88 103 LEU A O 1
ATOM 826 N N . TRP A 1 104 ? -8.380 6.543 3.972 1.00 94.38 104 TRP A N 1
ATOM 827 C CA . TRP A 1 104 ? -9.778 6.791 4.316 1.00 94.38 104 TRP A CA 1
ATOM 828 C C . TRP A 1 104 ? -10.554 5.480 4.487 1.00 94.38 104 TRP A C 1
ATOM 830 O O . TRP A 1 104 ? -11.222 5.281 5.492 1.00 94.38 104 TRP A O 1
ATOM 840 N N . TYR A 1 105 ? -10.399 4.532 3.563 1.00 92.12 105 TYR A N 1
ATOM 841 C CA . TYR A 1 105 ? -11.063 3.237 3.660 1.00 92.12 105 TYR A CA 1
ATOM 842 C C . TYR A 1 105 ? -10.530 2.403 4.827 1.00 92.12 105 TYR A C 1
ATOM 844 O O . TYR A 1 105 ? -11.310 1.745 5.503 1.00 92.12 105 TYR A O 1
ATOM 852 N N . LEU A 1 106 ? -9.222 2.442 5.106 1.00 89.00 106 LEU A N 1
ATOM 853 C CA . LEU A 1 106 ? -8.656 1.814 6.299 1.00 89.00 106 LEU A CA 1
ATOM 854 C C . LEU A 1 106 ? -9.255 2.419 7.572 1.00 89.00 106 LEU A C 1
ATOM 856 O O . LEU A 1 106 ? -9.625 1.668 8.465 1.00 89.00 106 LEU A O 1
ATOM 860 N N . HIS A 1 107 ? -9.401 3.741 7.638 1.00 89.12 107 HIS A N 1
ATOM 861 C CA . HIS A 1 107 ? -10.102 4.409 8.731 1.00 89.12 107 HIS A CA 1
ATOM 862 C C . HIS A 1 107 ? -11.540 3.885 8.846 1.00 89.12 107 HIS A C 1
ATOM 864 O O . HIS A 1 107 ? -11.921 3.393 9.901 1.00 89.12 107 HIS A O 1
ATOM 870 N N . CYS A 1 108 ? -12.299 3.846 7.744 1.00 90.75 108 CYS A N 1
ATOM 871 C CA . CYS A 1 108 ? -13.648 3.271 7.728 1.00 90.75 108 CYS A CA 1
ATOM 872 C C . CYS A 1 108 ? -13.687 1.797 8.170 1.00 90.75 108 CYS A C 1
ATOM 874 O O . CYS A 1 108 ? -14.636 1.381 8.829 1.00 90.75 108 CYS A O 1
ATOM 876 N N . LEU A 1 109 ? -12.680 0.994 7.812 1.00 86.19 109 LEU A N 1
ATOM 877 C CA . LEU A 1 109 ? -12.568 -0.406 8.224 1.00 86.19 109 LEU A CA 1
ATOM 878 C C . LEU A 1 109 ? -12.276 -0.543 9.717 1.00 86.19 109 LEU A C 1
ATOM 880 O O . LEU A 1 109 ? -12.866 -1.399 10.369 1.00 86.19 109 LEU A O 1
ATOM 884 N N . LEU A 1 110 ? -11.368 0.274 10.249 1.00 84.00 110 LEU A N 1
ATOM 885 C CA . LEU A 1 110 ? -11.039 0.283 11.674 1.00 84.00 110 LEU A CA 1
ATOM 886 C C . LEU A 1 110 ? -12.211 0.811 12.517 1.00 84.00 110 LEU A C 1
ATOM 888 O O . LEU A 1 110 ? -12.406 0.342 13.639 1.00 84.00 110 LEU A O 1
ATOM 892 N N . ASP A 1 111 ? -13.015 1.714 11.953 1.00 84.19 111 ASP A N 1
ATOM 893 C CA . ASP A 1 111 ? -14.239 2.239 12.566 1.00 84.19 111 ASP A CA 1
ATOM 894 C C . ASP A 1 111 ? -15.429 1.280 12.475 1.00 84.19 111 ASP A C 1
ATOM 896 O O . ASP A 1 111 ? -16.397 1.408 13.239 1.00 84.19 111 ASP A O 1
ATOM 900 N N . ARG A 1 112 ? -15.390 0.326 11.537 1.00 83.75 112 ARG A N 1
ATOM 901 C CA . ARG A 1 112 ? -16.503 -0.587 11.277 1.00 83.75 112 ARG A CA 1
ATOM 902 C C . ARG A 1 112 ? -16.814 -1.402 12.530 1.00 83.75 112 ARG A C 1
ATOM 904 O O . ARG A 1 112 ? -15.976 -2.137 13.051 1.00 83.75 112 ARG A O 1
ATOM 911 N N . LYS A 1 113 ? -18.062 -1.307 12.995 1.00 82.38 113 LYS A N 1
ATOM 912 C CA . LYS A 1 113 ? -18.556 -2.130 14.102 1.00 82.38 113 LYS A CA 1
ATOM 913 C C . LYS A 1 113 ? -18.727 -3.584 13.641 1.00 82.38 113 LYS A C 1
ATOM 915 O O . LYS A 1 113 ? -19.207 -3.800 12.524 1.00 82.38 113 LYS A O 1
ATOM 920 N N . PRO A 1 114 ? -18.363 -4.574 14.475 1.00 77.44 114 PRO A N 1
ATOM 921 C CA . PRO A 1 114 ? -18.673 -5.970 14.193 1.00 77.44 114 PRO A CA 1
ATOM 922 C C . PRO A 1 114 ? -20.190 -6.146 14.040 1.00 77.44 114 PRO A C 1
ATOM 924 O O . PRO A 1 114 ? -20.955 -5.638 14.858 1.00 77.44 114 PRO A O 1
ATOM 927 N N . THR A 1 115 ? -20.628 -6.843 12.994 1.00 75.94 115 THR A N 1
ATOM 928 C CA . THR A 1 115 ? -22.013 -7.329 12.855 1.00 75.94 115 THR A CA 1
ATOM 929 C C . THR A 1 115 ? -22.072 -8.812 13.234 1.00 75.94 115 THR A C 1
ATOM 931 O O . THR A 1 115 ? -21.015 -9.433 13.366 1.00 75.94 115 THR A O 1
ATOM 934 N N . SER A 1 116 ? -23.271 -9.400 13.368 1.00 76.31 116 SER A N 1
ATOM 935 C CA . SER A 1 116 ? -23.448 -10.851 13.614 1.00 76.31 116 SE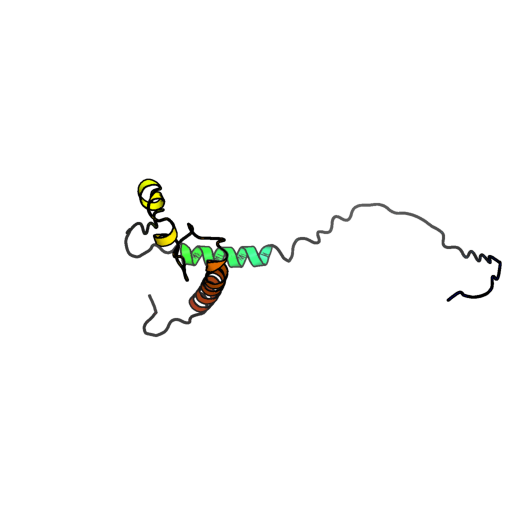R A CA 1
ATOM 936 C C . SER A 1 116 ? -22.671 -11.731 12.627 1.00 76.31 116 SER A C 1
ATOM 938 O O . SER A 1 116 ? -22.245 -12.822 12.975 1.00 76.31 116 SER A O 1
ATOM 940 N N . GLU A 1 117 ? -22.423 -11.210 11.425 1.00 72.56 117 GLU A N 1
ATOM 941 C CA . GLU A 1 117 ? -21.703 -11.878 10.338 1.00 72.56 117 GLU A CA 1
ATOM 942 C C . GLU A 1 117 ? -20.182 -11.603 10.318 1.00 72.56 117 GLU A C 1
ATOM 944 O O . GLU A 1 117 ? -19.487 -12.098 9.437 1.00 72.56 117 GLU A O 1
ATOM 949 N N . THR A 1 118 ? -19.647 -10.754 11.210 1.00 63.44 118 THR A N 1
ATOM 950 C CA . THR A 1 118 ? -18.245 -10.266 11.140 1.00 63.44 118 THR A CA 1
ATOM 951 C C . THR A 1 118 ? -17.467 -10.392 12.461 1.00 63.44 118 THR A C 1
ATOM 953 O O . THR A 1 118 ? -16.353 -9.877 12.560 1.00 63.44 118 THR A O 1
ATOM 956 N N . SER A 1 119 ? -18.011 -11.042 13.498 1.00 59.00 119 SER A N 1
ATOM 957 C CA . SER A 1 119 ? -17.203 -11.429 14.663 1.00 59.00 119 SER A CA 1
ATOM 958 C C . SER A 1 119 ? -16.309 -12.615 14.279 1.00 59.00 119 SER A C 1
ATOM 960 O O . SER A 1 119 ? -16.807 -13.729 14.135 1.00 59.00 119 SER A O 1
ATOM 962 N N . LEU A 1 120 ? -15.021 -12.347 14.052 1.00 52.78 120 LEU A N 1
ATOM 963 C CA . LEU A 1 120 ? -13.976 -13.359 13.852 1.00 52.78 120 LEU A CA 1
ATOM 964 C C . LEU A 1 120 ? -13.586 -14.030 15.171 1.00 52.78 120 LEU A C 1
ATOM 966 O O . LEU A 1 120 ? -13.485 -13.295 16.182 1.00 52.78 120 LEU A O 1
#